Protein AF-A0A9D4FKH2-F1 (afdb_monomer_lite)

Organism: Dreissena polymorpha (NCBI:txid45954)

Secondary structure (DSSP, 8-state):
---TTEEEEEHHHHTTTS-HHHHHHHHHHHHHHHHHH-TT-EEEEE-GGGS-GGG----SEETTEE-TTSEEEEE------

Radius of gyration: 12.66 Å; chains: 1; bounding box: 28×26×40 Å

Sequence (81 aa):
MQSKYVHFISTSKDFSEDLVSTKKMKLRERIEKAVRICQRSLFIIDQIDKMSSVVLDYHGYVDGVDSRKAVFIFLRHLGPT

pLDDT: mean 80.28, std 11.68, range [51.31, 94.38]

Foldseek 3Di:
DPDPLEAEAELCPNPVPHDLVVSLVVVLVVLQVSCVVPLAREYEYEQCVVHDPVSPPPPCDRVNGRNVNYHYHYYHDDDDD

InterPro domains:
  IPR010448 Torsin [PTHR10760] (1-79)

Structure (mmCIF, N/CA/C/O backbone):
data_AF-A0A9D4FKH2-F1
#
_entry.id   AF-A0A9D4FKH2-F1
#
loop_
_atom_site.group_PDB
_atom_site.id
_atom_site.type_symbol
_atom_site.label_atom_id
_atom_site.label_alt_id
_atom_site.label_comp_id
_atom_site.label_asym_id
_atom_site.label_entity_id
_atom_site.label_seq_id
_atom_site.pdbx_PDB_ins_code
_atom_site.Cartn_x
_atom_site.Cartn_y
_atom_site.Cartn_z
_atom_site.occupancy
_atom_site.B_iso_or_equiv
_atom_site.auth_seq_id
_atom_site.auth_comp_id
_atom_site.auth_asym_id
_atom_site.auth_atom_id
_atom_site.pdbx_PDB_model_num
ATOM 1 N N . MET A 1 1 ? -8.717 13.240 -7.215 1.00 55.34 1 MET A N 1
ATOM 2 C CA . MET A 1 1 ? -9.347 12.559 -6.057 1.00 55.34 1 MET A CA 1
ATOM 3 C C . MET A 1 1 ? -8.839 13.218 -4.780 1.00 55.34 1 MET A C 1
ATOM 5 O O . MET A 1 1 ? -7.638 13.208 -4.580 1.00 55.34 1 MET A O 1
ATOM 9 N N . GLN A 1 2 ? -9.706 13.822 -3.958 1.00 77.81 2 GLN A N 1
ATOM 10 C CA . GLN A 1 2 ? -9.318 14.536 -2.719 1.00 77.81 2 GLN A CA 1
ATOM 11 C C . GLN A 1 2 ? -9.757 13.811 -1.427 1.00 77.81 2 GLN A C 1
ATOM 13 O O . GLN A 1 2 ? -9.836 14.412 -0.361 1.00 77.81 2 GLN A O 1
ATOM 18 N N . SER A 1 3 ? -10.063 12.512 -1.493 1.00 90.25 3 SER A N 1
ATOM 19 C CA . SER A 1 3 ? -10.422 11.749 -0.290 1.00 90.25 3 SER A CA 1
ATOM 20 C C . SER A 1 3 ? -9.178 11.384 0.519 1.00 90.25 3 SER A C 1
ATOM 22 O O . SER A 1 3 ? -8.221 10.845 -0.030 1.00 90.25 3 SER A O 1
ATOM 24 N N . LYS A 1 4 ? -9.238 11.580 1.841 1.00 90.19 4 LYS A N 1
ATOM 25 C CA . LYS A 1 4 ? -8.195 11.163 2.800 1.00 90.19 4 LYS A CA 1
ATOM 26 C C . LYS A 1 4 ? -7.944 9.649 2.854 1.00 90.19 4 LYS A C 1
ATOM 28 O O . LYS A 1 4 ? -6.948 9.229 3.427 1.00 90.19 4 LYS A O 1
ATOM 33 N N . TYR A 1 5 ? -8.848 8.852 2.283 1.00 94.00 5 TYR A N 1
ATOM 34 C CA . TYR A 1 5 ? -8.764 7.387 2.225 1.00 94.00 5 TYR A CA 1
ATOM 35 C C . TYR A 1 5 ? -8.352 6.871 0.843 1.00 94.00 5 TYR A C 1
ATOM 37 O O . TYR A 1 5 ? -8.401 5.671 0.588 1.00 94.00 5 TYR A O 1
ATOM 45 N N . VAL A 1 6 ? -8.015 7.782 -0.072 1.00 94.38 6 VAL A N 1
ATOM 46 C CA . VAL A 1 6 ? -7.488 7.464 -1.394 1.00 94.38 6 VAL A CA 1
ATOM 47 C C . VAL A 1 6 ? -6.019 7.850 -1.411 1.00 94.38 6 VAL A C 1
ATOM 49 O O . VAL A 1 6 ? -5.670 9.022 -1.287 1.00 94.38 6 VAL A O 1
ATOM 52 N N . HIS A 1 7 ? -5.161 6.861 -1.612 1.00 92.75 7 HIS A N 1
ATOM 53 C CA . HIS A 1 7 ? -3.718 7.019 -1.614 1.00 92.75 7 HIS A CA 1
ATOM 54 C C . HIS A 1 7 ? -3.187 6.724 -3.011 1.00 92.75 7 HIS A C 1
ATOM 56 O O . HIS A 1 7 ? -3.119 5.572 -3.431 1.00 92.75 7 HIS A O 1
ATOM 62 N N . PHE A 1 8 ? -2.810 7.778 -3.730 1.00 92.00 8 PHE A N 1
ATOM 63 C CA . PHE A 1 8 ? -2.051 7.649 -4.967 1.00 92.00 8 PHE A CA 1
ATOM 64 C C . PHE A 1 8 ? -0.560 7.583 -4.633 1.00 92.00 8 PHE A C 1
ATOM 66 O O . PHE A 1 8 ? -0.062 8.418 -3.874 1.00 92.00 8 PHE A O 1
ATOM 73 N N . ILE A 1 9 ? 0.125 6.574 -5.160 1.00 89.31 9 ILE A N 1
ATOM 74 C CA . ILE A 1 9 ? 1.538 6.299 -4.910 1.00 89.31 9 ILE A CA 1
ATOM 75 C C . ILE A 1 9 ? 2.201 6.054 -6.262 1.00 89.31 9 ILE A C 1
ATOM 77 O O . ILE A 1 9 ? 1.875 5.092 -6.948 1.00 89.31 9 ILE A O 1
ATOM 81 N N . SER A 1 10 ? 3.145 6.903 -6.645 1.00 87.81 10 SER A N 1
ATOM 82 C CA . SER A 1 10 ? 3.962 6.732 -7.842 1.00 87.81 10 SER A CA 1
ATOM 83 C C . SER A 1 10 ? 5.349 6.274 -7.421 1.00 87.81 10 SER A C 1
ATOM 85 O O . SER A 1 10 ? 6.122 7.042 -6.853 1.00 87.81 10 SER A O 1
ATOM 87 N N . THR A 1 11 ? 5.684 5.014 -7.693 1.00 78.38 11 THR A N 1
ATOM 88 C CA . THR A 1 11 ? 6.908 4.380 -7.168 1.00 78.38 11 THR A CA 1
ATOM 89 C C . THR A 1 11 ? 8.189 5.098 -7.605 1.00 78.38 11 THR A C 1
ATOM 91 O O . THR A 1 11 ? 9.182 5.108 -6.877 1.00 78.38 11 THR A O 1
ATOM 94 N N . SER A 1 12 ? 8.167 5.726 -8.782 1.00 76.69 12 SER A N 1
ATOM 95 C CA . SER A 1 12 ? 9.284 6.493 -9.325 1.00 76.69 12 SER A CA 1
ATOM 96 C C . SER A 1 12 ? 9.405 7.899 -8.765 1.00 76.69 12 SER A C 1
ATOM 98 O O . SER A 1 12 ? 10.503 8.435 -8.818 1.00 76.69 12 SER A O 1
ATOM 100 N N . LYS A 1 13 ? 8.321 8.500 -8.262 1.00 82.50 13 LYS A N 1
ATOM 101 C CA . LYS A 1 13 ? 8.327 9.862 -7.708 1.00 82.50 13 LYS A CA 1
ATOM 102 C C . LYS A 1 13 ? 8.413 9.853 -6.190 1.00 82.50 13 LYS A C 1
ATOM 104 O O . LYS A 1 13 ? 9.251 10.544 -5.632 1.00 82.50 13 LYS A O 1
ATOM 109 N N . ASP A 1 14 ? 7.573 9.056 -5.531 1.00 78.56 14 ASP A N 1
ATOM 110 C CA . ASP A 1 14 ? 7.528 8.958 -4.068 1.00 78.56 14 ASP A CA 1
ATOM 111 C C . ASP A 1 14 ? 8.794 8.301 -3.492 1.00 78.56 14 ASP A C 1
ATOM 113 O O . ASP A 1 14 ? 9.113 8.514 -2.324 1.00 78.56 14 ASP A O 1
ATOM 117 N N . PHE A 1 15 ? 9.513 7.508 -4.298 1.00 79.19 15 PHE A N 1
ATOM 118 C CA . PHE A 1 15 ? 10.682 6.740 -3.861 1.00 79.19 15 PHE A CA 1
ATOM 119 C C . PHE A 1 15 ? 11.832 6.758 -4.886 1.00 79.19 15 PHE A C 1
ATOM 121 O O . PHE A 1 15 ? 12.531 5.757 -5.043 1.00 79.19 15 PHE A O 1
ATOM 128 N N . SER A 1 16 ? 12.010 7.839 -5.654 1.00 71.81 16 SER A N 1
ATOM 129 C CA . SER A 1 16 ? 13.004 7.934 -6.746 1.00 71.81 16 SER A CA 1
ATOM 130 C C . SER A 1 16 ? 14.417 7.507 -6.326 1.00 71.81 16 SER A C 1
ATOM 132 O O . SER A 1 16 ? 15.021 6.680 -7.008 1.00 71.81 16 SER A O 1
ATOM 134 N N . GLU A 1 17 ? 14.900 8.009 -5.189 1.00 75.06 17 GLU A N 1
ATOM 135 C CA . GLU A 1 17 ? 16.298 7.886 -4.730 1.00 75.06 17 GLU A CA 1
ATOM 136 C C . GLU A 1 17 ? 16.560 6.704 -3.786 1.00 75.06 17 GLU A C 1
ATOM 138 O O . GLU A 1 17 ? 17.685 6.463 -3.356 1.00 75.06 17 GLU A O 1
ATOM 143 N N . ASP A 1 18 ? 15.523 5.945 -3.451 1.00 74.25 18 ASP A N 1
ATOM 144 C CA . ASP A 1 18 ? 15.624 4.886 -2.456 1.00 74.25 18 ASP A CA 1
ATOM 145 C C . ASP A 1 18 ? 16.195 3.583 -3.044 1.00 74.25 18 ASP A C 1
ATOM 147 O O . ASP A 1 18 ? 15.887 3.180 -4.168 1.00 74.25 18 ASP A O 1
ATOM 151 N N . LEU A 1 19 ? 16.960 2.842 -2.241 1.00 77.12 19 LEU A N 1
ATOM 152 C CA . LEU A 1 19 ? 17.266 1.436 -2.522 1.00 77.12 19 LEU A CA 1
ATOM 153 C C . LEU A 1 19 ? 15.972 0.609 -2.553 1.00 77.12 19 LEU A C 1
ATOM 155 O O . LEU A 1 19 ? 15.020 0.904 -1.831 1.00 77.12 19 LEU A O 1
ATOM 159 N N . VAL A 1 20 ? 15.937 -0.467 -3.346 1.00 73.69 20 VAL A N 1
ATOM 160 C CA . VAL A 1 20 ? 14.743 -1.326 -3.524 1.00 73.69 20 VAL A CA 1
ATOM 161 C C . VAL A 1 20 ? 14.149 -1.798 -2.186 1.00 73.69 20 VAL A C 1
ATOM 163 O O . VAL A 1 20 ? 12.928 -1.800 -2.017 1.00 73.69 20 VAL A O 1
ATOM 166 N N . SER A 1 21 ? 14.997 -2.147 -1.213 1.00 74.00 21 SER A N 1
ATOM 167 C CA . SER A 1 21 ? 14.587 -2.524 0.147 1.00 74.00 21 SER A CA 1
ATOM 168 C C . SER A 1 21 ? 13.903 -1.374 0.896 1.00 74.00 21 SER A C 1
ATOM 170 O O . SER A 1 21 ? 12.857 -1.573 1.515 1.00 74.00 21 SER A O 1
ATOM 172 N N . THR A 1 22 ? 14.437 -0.159 0.783 1.00 81.25 22 THR A N 1
ATOM 173 C CA . THR A 1 22 ? 13.878 1.055 1.388 1.00 81.25 22 THR A CA 1
ATOM 174 C C . THR A 1 22 ? 12.535 1.432 0.759 1.00 81.25 22 THR A C 1
ATOM 176 O O . THR A 1 22 ? 11.598 1.755 1.490 1.00 81.25 22 THR A O 1
ATOM 179 N N . LYS A 1 23 ? 12.386 1.304 -0.572 1.00 78.75 23 LYS A N 1
ATOM 180 C CA . LYS A 1 23 ? 11.096 1.516 -1.265 1.00 78.75 23 LYS A CA 1
ATOM 181 C C . LYS A 1 23 ? 10.013 0.594 -0.713 1.00 78.75 23 LYS A C 1
ATOM 183 O O . LYS A 1 23 ? 8.902 1.035 -0.424 1.00 78.75 23 LYS A O 1
ATOM 188 N N . LYS A 1 24 ? 10.355 -0.688 -0.532 1.00 78.94 24 LYS A N 1
ATOM 189 C CA . LYS A 1 24 ? 9.455 -1.702 0.034 1.00 78.94 24 LYS A CA 1
ATOM 190 C C .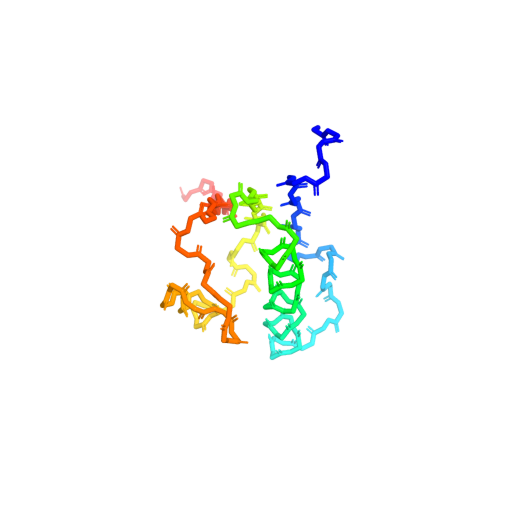 LYS A 1 24 ? 9.012 -1.323 1.445 1.00 78.94 24 LYS A C 1
ATOM 192 O O . LYS A 1 24 ? 7.818 -1.347 1.724 1.00 78.94 24 LYS A O 1
ATOM 197 N N . MET A 1 25 ? 9.952 -0.958 2.313 1.00 83.62 25 MET A N 1
ATOM 198 C CA . MET A 1 25 ? 9.658 -0.586 3.699 1.00 83.62 25 MET A CA 1
ATOM 199 C C . MET A 1 25 ? 8.733 0.636 3.778 1.00 83.62 25 MET A C 1
ATOM 201 O O . MET A 1 25 ? 7.692 0.570 4.427 1.00 83.62 25 MET A O 1
ATOM 205 N N . LYS A 1 26 ? 9.048 1.714 3.049 1.00 86.12 26 LYS A N 1
ATOM 206 C CA . LYS A 1 26 ? 8.230 2.939 3.046 1.00 86.12 26 LYS A CA 1
ATOM 207 C C . LYS A 1 26 ? 6.820 2.702 2.501 1.00 86.12 26 LYS A C 1
ATOM 209 O O . LYS A 1 26 ? 5.856 3.273 3.010 1.00 86.12 26 LYS A O 1
ATOM 214 N N . LEU A 1 27 ? 6.677 1.852 1.480 1.00 86.25 27 LEU A N 1
ATOM 215 C CA . LEU A 1 27 ? 5.366 1.474 0.953 1.00 86.25 27 LEU A CA 1
ATOM 216 C C . LEU A 1 27 ? 4.530 0.730 2.006 1.00 86.25 27 LEU A C 1
ATOM 218 O O . LEU A 1 27 ? 3.361 1.067 2.198 1.00 86.25 27 LEU A O 1
ATOM 222 N N . ARG A 1 28 ? 5.130 -0.242 2.708 1.00 85.62 28 ARG A N 1
ATOM 223 C CA . ARG A 1 28 ? 4.454 -1.010 3.766 1.00 85.62 28 ARG A CA 1
ATOM 224 C C . ARG A 1 28 ? 4.012 -0.113 4.915 1.00 85.62 28 ARG A C 1
ATOM 226 O O . ARG A 1 28 ? 2.838 -0.141 5.268 1.00 85.62 28 ARG A O 1
ATOM 233 N N . GLU A 1 29 ? 4.894 0.759 5.393 1.00 88.06 29 GLU A N 1
ATOM 234 C CA . GLU A 1 29 ? 4.589 1.716 6.461 1.00 88.06 29 GLU A CA 1
ATOM 235 C C . GLU A 1 29 ? 3.441 2.667 6.069 1.00 88.06 29 GLU A C 1
ATOM 237 O O . GLU A 1 29 ? 2.549 2.962 6.869 1.00 88.06 29 GLU A O 1
ATOM 242 N N . ARG A 1 30 ? 3.415 3.135 4.813 1.00 89.50 30 ARG A N 1
ATOM 243 C CA . ARG A 1 30 ? 2.345 4.013 4.309 1.00 89.50 30 ARG A CA 1
ATOM 244 C C . ARG A 1 30 ? 0.992 3.301 4.286 1.00 89.50 30 ARG A C 1
ATOM 246 O O . ARG A 1 30 ? -0.019 3.912 4.636 1.00 89.50 30 ARG A O 1
ATOM 253 N N . ILE A 1 31 ? 0.970 2.024 3.911 1.00 89.25 31 ILE A N 1
ATOM 254 C CA . ILE A 1 31 ? -0.245 1.200 3.908 1.00 89.25 31 ILE A CA 1
ATOM 255 C C . ILE A 1 31 ? -0.688 0.889 5.330 1.00 89.25 31 ILE A C 1
ATOM 257 O O . ILE A 1 31 ? -1.851 1.101 5.652 1.00 89.25 31 ILE A O 1
ATOM 261 N N . GLU A 1 32 ? 0.226 0.465 6.197 1.00 89.81 32 GLU A N 1
ATOM 262 C CA . GLU A 1 32 ? -0.035 0.196 7.611 1.00 89.81 32 GLU A CA 1
ATOM 263 C C . GLU A 1 32 ? -0.691 1.406 8.292 1.00 89.81 32 GLU A C 1
ATOM 265 O O . GLU A 1 32 ? -1.770 1.288 8.881 1.00 89.81 32 GLU A O 1
ATOM 270 N N . LYS A 1 33 ? -0.091 2.596 8.149 1.00 91.56 33 LYS A N 1
ATOM 271 C CA . LYS A 1 33 ? -0.613 3.850 8.712 1.00 91.56 33 LYS A CA 1
ATOM 272 C C . LYS A 1 33 ? -2.014 4.174 8.195 1.00 91.56 33 LYS A C 1
ATOM 274 O O . LYS A 1 33 ? -2.891 4.526 8.980 1.00 91.56 33 LYS A O 1
ATOM 279 N N . ALA A 1 34 ? -2.245 4.034 6.892 1.00 92.88 34 ALA A N 1
ATOM 280 C CA . ALA A 1 34 ? -3.542 4.312 6.282 1.00 92.88 34 ALA A CA 1
ATOM 281 C C . ALA A 1 34 ? -4.619 3.289 6.685 1.00 92.88 34 ALA A C 1
ATOM 283 O O . ALA A 1 34 ? -5.728 3.676 7.048 1.00 92.88 34 ALA A O 1
ATOM 284 N N . VAL A 1 35 ? -4.294 1.994 6.697 1.00 91.81 35 VAL A N 1
ATOM 285 C CA . VAL A 1 35 ? -5.223 0.913 7.064 1.00 91.81 35 VAL A CA 1
ATOM 286 C C . VAL A 1 35 ? -5.589 0.973 8.549 1.00 91.81 35 VAL A C 1
ATOM 288 O O . VAL A 1 35 ? -6.748 0.732 8.892 1.00 91.81 35 VAL A O 1
ATOM 291 N N . ARG A 1 36 ? -4.655 1.379 9.425 1.00 91.56 36 ARG A N 1
ATOM 292 C CA . ARG A 1 36 ? -4.945 1.669 10.842 1.00 91.56 36 ARG A CA 1
ATOM 293 C C . ARG A 1 36 ? -6.001 2.758 11.017 1.00 91.56 36 ARG A C 1
ATOM 295 O O . ARG A 1 36 ? -6.800 2.677 11.944 1.00 91.56 36 ARG A O 1
ATOM 302 N N . ILE A 1 37 ? -6.021 3.754 10.132 1.00 93.62 37 ILE A N 1
ATOM 303 C CA . ILE A 1 37 ? -7.024 4.827 10.145 1.00 93.62 37 ILE A CA 1
ATOM 304 C C . ILE A 1 37 ? -8.327 4.359 9.481 1.00 93.62 37 ILE A C 1
ATOM 306 O O . ILE A 1 37 ? -9.418 4.659 9.964 1.00 93.62 37 ILE A O 1
ATOM 310 N N . CYS A 1 38 ? -8.235 3.645 8.357 1.00 94.00 38 CYS A N 1
ATOM 311 C CA . CYS A 1 38 ? -9.382 3.132 7.619 1.00 94.00 38 CYS A CA 1
ATOM 312 C C . CYS A 1 38 ? -9.035 1.837 6.882 1.00 94.00 38 CYS A C 1
ATOM 314 O O . CYS A 1 38 ? -8.334 1.839 5.868 1.00 94.00 38 CYS A O 1
ATOM 316 N N . GLN A 1 39 ? -9.632 0.730 7.326 1.00 92.06 39 GLN A N 1
ATOM 317 C CA . GLN A 1 39 ? -9.420 -0.589 6.723 1.00 92.06 39 GLN A CA 1
ATOM 318 C C . GLN A 1 39 ? -9.889 -0.693 5.265 1.00 92.06 39 GLN A C 1
ATOM 320 O O . GLN A 1 39 ? -9.484 -1.616 4.574 1.00 92.06 39 GLN A O 1
ATOM 325 N N . ARG A 1 40 ? -10.747 0.225 4.797 1.00 93.69 40 ARG A N 1
ATOM 326 C CA . ARG A 1 40 ? -11.277 0.269 3.421 1.00 93.69 40 ARG A CA 1
ATOM 327 C C . ARG A 1 40 ? -10.580 1.316 2.546 1.00 93.69 40 ARG A C 1
ATOM 329 O O . ARG A 1 40 ? -11.160 1.790 1.572 1.00 93.69 40 ARG A O 1
ATOM 336 N N . SER A 1 41 ? -9.371 1.723 2.923 1.00 94.38 41 SER A N 1
ATOM 337 C CA . SER A 1 41 ? -8.576 2.657 2.127 1.00 94.38 41 SER A CA 1
ATOM 338 C C . SER A 1 41 ? -8.289 2.086 0.733 1.00 94.38 41 SER A C 1
ATOM 340 O O . SER A 1 41 ? -8.091 0.880 0.567 1.00 94.38 41 SER A O 1
ATOM 342 N N . LEU A 1 42 ? -8.284 2.968 -0.265 1.00 93.50 42 LEU A N 1
ATOM 343 C CA . LEU A 1 42 ? -7.960 2.663 -1.653 1.00 93.50 42 LEU A CA 1
ATOM 344 C C . LEU A 1 42 ? -6.521 3.090 -1.937 1.00 93.50 42 LEU A C 1
ATOM 346 O O . LEU A 1 42 ? -6.177 4.259 -1.765 1.00 93.50 42 LEU A O 1
ATOM 350 N N . PHE A 1 43 ? -5.710 2.167 -2.435 1.00 92.0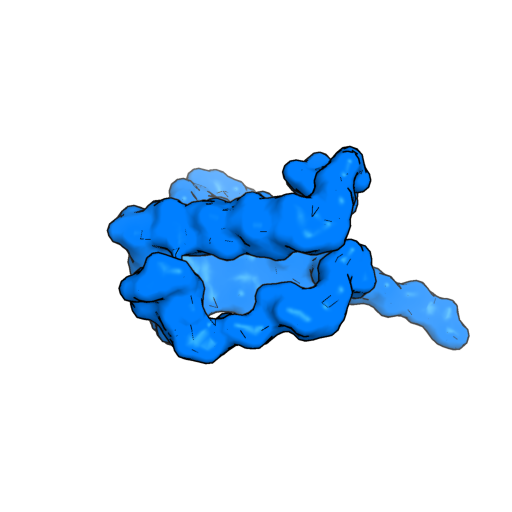0 43 PHE A N 1
ATOM 351 C CA . PHE A 1 43 ? -4.336 2.410 -2.852 1.00 92.00 43 PHE A CA 1
ATOM 352 C C . PHE A 1 43 ? -4.230 2.267 -4.367 1.00 92.00 43 PHE A C 1
ATOM 354 O O . PHE A 1 43 ? -4.548 1.217 -4.916 1.00 92.00 43 PHE A O 1
ATOM 361 N N . ILE A 1 44 ? -3.777 3.321 -5.041 1.00 92.00 44 ILE A N 1
ATOM 362 C CA . ILE A 1 44 ? -3.477 3.320 -6.474 1.00 92.00 44 ILE A CA 1
ATOM 363 C C . ILE A 1 44 ? -1.964 3.429 -6.599 1.00 92.00 44 ILE A C 1
ATOM 365 O O . ILE A 1 44 ? -1.398 4.473 -6.276 1.00 92.00 44 ILE A O 1
ATOM 369 N N . ILE A 1 45 ? -1.317 2.345 -7.016 1.00 89.38 45 ILE A N 1
ATOM 370 C CA . ILE A 1 45 ? 0.139 2.254 -7.101 1.00 89.38 45 ILE A CA 1
ATOM 371 C C . ILE A 1 45 ? 0.542 2.238 -8.571 1.00 89.38 45 ILE A C 1
ATOM 373 O O . ILE A 1 45 ? 0.289 1.271 -9.286 1.00 89.38 45 ILE A O 1
ATOM 377 N N . ASP A 1 46 ? 1.166 3.326 -9.003 1.00 87.69 46 ASP A N 1
ATOM 378 C CA . ASP A 1 46 ? 1.625 3.554 -10.364 1.00 87.69 46 ASP A CA 1
ATOM 379 C C . ASP A 1 46 ? 3.097 3.174 -10.553 1.00 87.69 46 ASP A C 1
ATOM 381 O O . ASP A 1 46 ? 3.923 3.330 -9.649 1.00 87.69 46 ASP A O 1
ATOM 385 N N . GLN A 1 47 ? 3.420 2.695 -11.754 1.00 80.94 47 GLN A N 1
ATOM 386 C CA . GLN A 1 47 ? 4.728 2.171 -12.152 1.00 80.94 47 GLN A CA 1
ATOM 387 C C . GLN A 1 47 ? 5.201 1.027 -11.252 1.00 80.94 47 GLN A C 1
ATOM 389 O O . GLN A 1 47 ? 6.338 0.998 -10.769 1.00 80.94 47 GLN A O 1
ATOM 394 N N . ILE A 1 48 ? 4.312 0.067 -10.993 1.00 76.62 48 ILE A N 1
ATOM 395 C CA . ILE A 1 48 ? 4.633 -1.087 -10.146 1.00 76.62 48 ILE A CA 1
ATOM 396 C C . ILE A 1 48 ? 5.769 -1.950 -10.725 1.00 76.62 48 ILE A C 1
ATOM 398 O O . ILE A 1 48 ? 6.456 -2.631 -9.978 1.00 76.62 48 ILE A O 1
ATOM 402 N N . ASP A 1 49 ? 6.016 -1.895 -12.038 1.00 68.62 49 ASP A N 1
ATOM 403 C CA . ASP A 1 49 ? 7.171 -2.501 -12.720 1.00 68.62 49 ASP A CA 1
ATOM 404 C C . ASP A 1 49 ? 8.527 -2.054 -12.170 1.00 68.62 49 ASP A C 1
ATOM 406 O O . ASP A 1 49 ? 9.480 -2.829 -12.198 1.00 68.62 49 ASP A O 1
ATOM 410 N N . LYS A 1 50 ? 8.609 -0.838 -11.624 1.00 69.69 50 LYS A N 1
ATOM 411 C CA . LYS A 1 50 ? 9.827 -0.324 -10.988 1.00 69.69 50 LYS A CA 1
ATOM 412 C C . LYS A 1 50 ? 10.012 -0.824 -9.557 1.00 69.69 50 LYS A C 1
ATOM 414 O O . LYS A 1 50 ? 11.034 -0.535 -8.936 1.00 69.69 50 LYS A O 1
ATOM 419 N N . MET A 1 51 ? 9.042 -1.564 -9.022 1.00 66.50 51 MET A N 1
ATOM 420 C CA . MET A 1 51 ? 9.202 -2.337 -7.800 1.00 66.50 51 MET A CA 1
ATOM 421 C C . MET A 1 51 ? 9.451 -3.806 -8.146 1.00 66.50 51 MET A C 1
ATOM 423 O O . MET A 1 51 ? 8.804 -4.385 -9.014 1.00 66.50 51 MET A O 1
ATOM 427 N N . SER A 1 52 ? 10.409 -4.418 -7.448 1.00 61.72 52 SER A N 1
ATOM 428 C CA . SER A 1 52 ? 10.666 -5.857 -7.555 1.00 61.72 52 SER A CA 1
ATOM 429 C C . SER A 1 52 ? 9.382 -6.650 -7.266 1.00 61.72 52 SER A C 1
ATOM 431 O O . SER A 1 52 ? 8.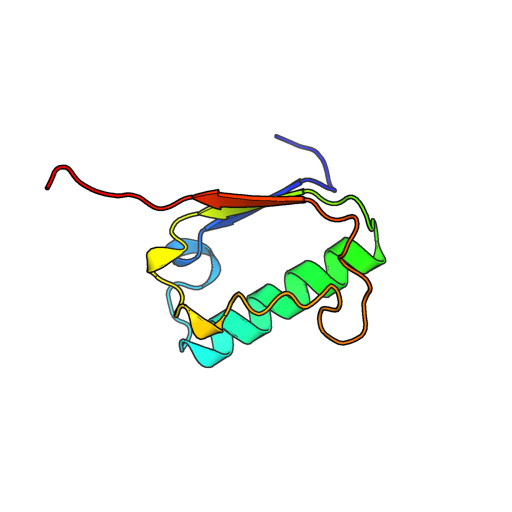637 -6.312 -6.344 1.00 61.72 52 SER A O 1
ATOM 433 N N 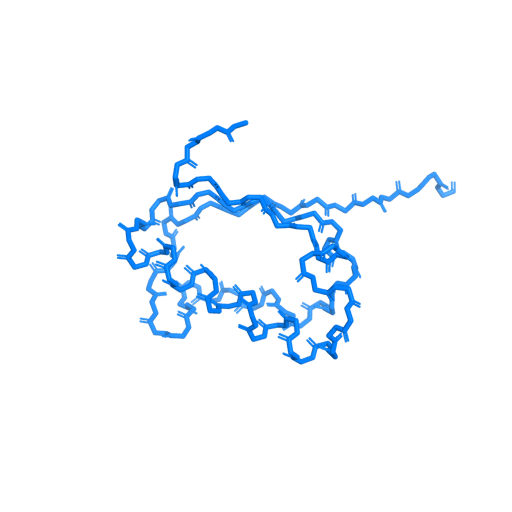. SER A 1 53 ? 9.126 -7.723 -8.024 1.00 56.12 53 SER A N 1
ATOM 434 C CA . SER A 1 53 ? 7.949 -8.602 -7.881 1.00 56.12 53 SER A CA 1
ATOM 435 C C . SER A 1 53 ? 7.757 -9.150 -6.458 1.00 56.12 53 SER A C 1
ATOM 437 O O . SER A 1 53 ? 6.640 -9.460 -6.057 1.00 56.12 53 SER A O 1
ATOM 439 N N . VAL A 1 54 ? 8.825 -9.183 -5.656 1.00 51.31 54 VAL A N 1
ATOM 440 C CA . VAL A 1 54 ? 8.861 -9.652 -4.257 1.00 51.31 54 VAL A CA 1
ATOM 441 C C . VAL A 1 54 ? 8.272 -8.628 -3.259 1.00 51.31 54 VAL A C 1
ATOM 443 O O . VAL A 1 54 ? 8.235 -8.849 -2.044 1.00 51.31 54 VAL A O 1
ATOM 446 N N . VAL A 1 55 ? 7.840 -7.453 -3.725 1.00 56.62 55 VAL A N 1
ATOM 447 C CA . VAL A 1 55 ? 7.246 -6.402 -2.878 1.00 56.62 55 VAL A CA 1
ATOM 448 C C . VAL A 1 55 ? 5.759 -6.658 -2.588 1.00 56.62 55 VAL A C 1
ATOM 450 O O . VAL A 1 55 ? 5.253 -6.186 -1.572 1.00 56.62 55 VAL A O 1
ATOM 453 N N . LEU A 1 56 ? 5.078 -7.440 -3.430 1.00 58.47 56 LEU A N 1
ATOM 454 C CA . LEU A 1 56 ? 3.618 -7.598 -3.436 1.00 58.47 56 LEU A CA 1
ATOM 455 C C . LEU A 1 56 ? 3.093 -8.825 -2.690 1.00 58.47 56 LEU A C 1
ATOM 457 O O . LEU A 1 56 ? 1.963 -9.243 -2.931 1.00 58.47 56 LEU A O 1
ATOM 461 N N . ASP A 1 57 ? 3.872 -9.379 -1.768 1.00 61.50 57 ASP A N 1
ATOM 462 C CA . ASP A 1 57 ? 3.410 -10.479 -0.924 1.00 61.50 57 ASP A CA 1
ATOM 463 C C . ASP A 1 57 ? 2.443 -9.957 0.164 1.00 61.50 57 ASP A C 1
ATOM 465 O O . ASP A 1 57 ? 2.761 -9.864 1.352 1.00 61.50 57 ASP A O 1
ATOM 469 N N . TYR A 1 58 ? 1.277 -9.471 -0.277 1.00 60.78 58 TYR A N 1
ATOM 470 C CA . TYR A 1 58 ? 0.193 -8.956 0.557 1.00 60.78 58 TYR A CA 1
ATOM 471 C C . TYR A 1 58 ? -0.653 -10.127 1.046 1.00 60.78 58 TYR A C 1
ATOM 473 O O . TYR A 1 58 ? -1.778 -10.349 0.600 1.00 60.78 58 TYR A O 1
ATOM 481 N N . HIS A 1 59 ? -0.126 -10.873 2.010 1.00 60.44 59 HIS A N 1
ATOM 482 C CA . HIS A 1 59 ? -0.862 -11.923 2.707 1.00 60.44 59 HIS A CA 1
ATOM 483 C C . HIS A 1 59 ? -1.878 -11.351 3.705 1.00 60.44 59 HIS A C 1
ATOM 485 O O . HIS A 1 59 ? -1.845 -11.683 4.882 1.00 60.44 59 HIS A O 1
ATOM 491 N N . GLY A 1 60 ? -2.765 -10.445 3.279 1.00 61.16 60 GLY A N 1
ATOM 492 C CA . GLY A 1 60 ? -3.840 -9.871 4.102 1.00 61.16 60 GLY A CA 1
ATOM 493 C C . GLY A 1 60 ? -3.394 -9.056 5.326 1.00 61.16 60 GLY A C 1
ATOM 494 O O . GLY A 1 60 ? -4.150 -8.215 5.794 1.00 61.16 60 GLY A O 1
ATOM 495 N N . TYR A 1 61 ? -2.164 -9.225 5.800 1.00 62.56 61 TYR A N 1
ATOM 496 C CA . TYR A 1 61 ? -1.544 -8.554 6.922 1.00 62.56 61 TYR A CA 1
ATOM 497 C C . TYR A 1 61 ? -0.294 -7.833 6.433 1.00 62.56 61 TYR A C 1
ATOM 499 O O . TYR A 1 61 ? 0.642 -8.446 5.919 1.00 62.56 61 TYR A O 1
ATOM 507 N N . VAL A 1 62 ? -0.282 -6.517 6.612 1.00 70.62 62 VAL A N 1
ATOM 508 C CA . VAL A 1 62 ? 0.906 -5.687 6.408 1.00 70.62 62 VAL A CA 1
ATOM 509 C C . VAL A 1 62 ? 1.378 -5.284 7.791 1.00 70.62 62 VAL A C 1
ATOM 511 O O . VAL A 1 62 ? 0.665 -4.578 8.497 1.00 70.62 62 VAL A O 1
ATOM 514 N N . ASP A 1 63 ? 2.530 -5.813 8.197 1.00 70.25 63 ASP A N 1
ATOM 515 C CA . ASP A 1 63 ? 3.205 -5.503 9.463 1.00 70.25 63 ASP A CA 1
ATOM 516 C C . ASP A 1 63 ? 2.259 -5.581 10.685 1.00 70.25 63 ASP A C 1
ATOM 518 O O . ASP A 1 63 ? 2.211 -4.716 11.554 1.00 70.25 63 ASP A O 1
ATOM 522 N N . GLY A 1 64 ? 1.451 -6.651 10.724 1.00 73.31 64 GLY A N 1
ATOM 523 C CA . GLY A 1 64 ? 0.492 -6.937 11.800 1.00 73.31 64 GLY A CA 1
ATOM 524 C C . GLY A 1 64 ? -0.886 -6.282 11.643 1.00 73.31 64 GLY A C 1
ATOM 525 O O . GLY A 1 64 ? -1.770 -6.533 12.460 1.00 73.31 64 GLY A O 1
ATOM 526 N N . VAL A 1 65 ? -1.115 -5.489 10.592 1.00 79.62 65 VAL A N 1
ATOM 527 C CA . VAL A 1 65 ? -2.397 -4.814 10.335 1.00 79.62 65 VAL A CA 1
ATOM 528 C C . VAL A 1 65 ? -3.201 -5.542 9.260 1.00 79.62 65 VAL A C 1
ATOM 530 O O . VAL A 1 65 ? -2.716 -5.751 8.149 1.00 79.62 65 VAL A O 1
ATOM 533 N N . ASP A 1 66 ? -4.455 -5.881 9.578 1.00 83.94 66 ASP A N 1
ATOM 534 C CA . ASP A 1 66 ? -5.392 -6.510 8.640 1.00 83.94 66 ASP A CA 1
ATOM 535 C C . ASP A 1 66 ? -5.803 -5.533 7.526 1.00 83.94 66 ASP A C 1
ATOM 537 O O . ASP A 1 66 ? -6.599 -4.611 7.715 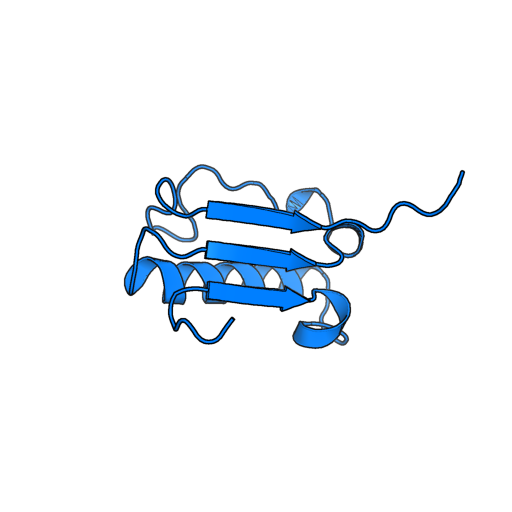1.00 83.94 66 ASP A O 1
ATOM 541 N N . SER A 1 67 ? -5.240 -5.772 6.349 1.00 85.50 67 SER A N 1
ATOM 542 C CA . SER A 1 67 ? -5.427 -5.030 5.104 1.00 85.50 67 SER A CA 1
ATOM 543 C C . SER A 1 67 ? -6.362 -5.739 4.119 1.00 85.50 67 SER A C 1
ATOM 545 O O . SER A 1 67 ? -6.554 -5.249 3.011 1.00 85.50 67 SER A O 1
ATOM 547 N N . ARG A 1 68 ? -7.009 -6.853 4.502 1.00 87.31 68 ARG A N 1
ATOM 548 C CA . ARG A 1 68 ? -7.880 -7.639 3.599 1.00 87.31 68 ARG A CA 1
ATOM 549 C C . ARG A 1 68 ? -9.090 -6.869 3.064 1.00 87.31 68 ARG A C 1
ATOM 551 O O . ARG A 1 68 ? -9.668 -7.265 2.060 1.00 87.31 68 ARG A O 1
ATOM 558 N N . LYS A 1 69 ? -9.504 -5.800 3.749 1.00 90.56 69 LYS A N 1
ATOM 559 C CA . LYS A 1 69 ? -10.616 -4.927 3.328 1.00 90.56 69 LYS A CA 1
ATOM 560 C C . LYS A 1 69 ? -10.162 -3.737 2.478 1.00 90.56 69 LYS A C 1
ATOM 5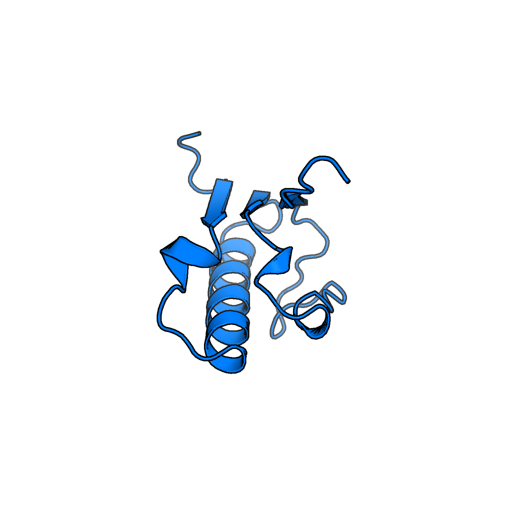62 O O . LYS A 1 69 ? -11.021 -3.003 1.986 1.00 90.56 69 LYS A O 1
ATOM 567 N N . ALA A 1 70 ? -8.855 -3.518 2.350 1.00 91.81 70 ALA A N 1
ATOM 568 C CA . ALA A 1 70 ? -8.315 -2.446 1.536 1.00 91.81 70 ALA A CA 1
ATOM 569 C C . ALA A 1 70 ? -8.374 -2.841 0.059 1.00 91.81 70 ALA A C 1
ATOM 571 O O . ALA A 1 70 ? -8.324 -4.020 -0.291 1.00 91.81 70 ALA A O 1
ATOM 572 N N . VAL A 1 71 ? -8.482 -1.840 -0.809 1.00 91.56 71 VAL A N 1
ATOM 573 C CA . VAL A 1 71 ? -8.494 -2.048 -2.258 1.00 91.56 71 VAL A CA 1
ATOM 574 C C . VAL A 1 71 ? -7.165 -1.577 -2.819 1.00 91.56 71 VAL A C 1
ATOM 576 O O . VAL A 1 71 ? -6.741 -0.456 -2.544 1.00 91.56 71 VAL A O 1
ATOM 579 N N . PHE A 1 72 ? -6.525 -2.419 -3.624 1.00 89.31 72 PHE A N 1
ATOM 580 C CA . PHE A 1 72 ? -5.265 -2.105 -4.286 1.00 89.31 72 PHE A CA 1
ATOM 581 C C . PHE A 1 72 ? -5.461 -2.138 -5.803 1.00 89.31 72 PHE A C 1
ATOM 583 O O . PHE A 1 72 ? -5.915 -3.138 -6.354 1.00 89.31 72 PHE A O 1
ATOM 590 N N . ILE A 1 73 ? -5.121 -1.039 -6.472 1.00 89.75 73 ILE A N 1
ATOM 591 C CA . ILE A 1 73 ? -5.094 -0.907 -7.929 1.00 89.75 73 ILE A CA 1
ATOM 592 C C . ILE A 1 73 ? -3.637 -0.717 -8.336 1.00 89.75 73 ILE A C 1
ATOM 594 O O . ILE A 1 73 ? -3.002 0.258 -7.934 1.00 89.75 73 ILE A O 1
ATOM 598 N N . PHE A 1 74 ? -3.112 -1.636 -9.141 1.00 87.38 74 PHE A N 1
ATOM 599 C CA . PHE A 1 74 ? -1.741 -1.579 -9.643 1.00 87.38 74 PHE A CA 1
ATOM 600 C C . PHE A 1 74 ? -1.741 -1.146 -11.105 1.00 87.38 74 PHE A C 1
ATOM 602 O O . PHE A 1 74 ? -2.411 -1.762 -11.933 1.00 87.38 74 PHE A O 1
ATOM 609 N N . LEU A 1 75 ? -0.976 -0.103 -11.420 1.00 87.50 75 LEU A N 1
ATOM 610 C CA . LEU A 1 75 ? -0.793 0.394 -12.777 1.00 87.50 75 LEU A CA 1
ATOM 611 C C . LEU A 1 75 ? 0.637 0.094 -13.231 1.00 87.50 75 LEU A C 1
ATOM 613 O O . LEU A 1 75 ? 1.615 0.364 -12.528 1.00 87.50 75 LEU A O 1
ATOM 617 N N . ARG A 1 76 ? 0.750 -0.490 -14.423 1.00 83.62 76 ARG A N 1
ATOM 618 C CA . ARG A 1 76 ? 2.008 -0.741 -15.126 1.00 83.62 76 ARG A CA 1
ATOM 619 C C . ARG A 1 76 ? 1.876 -0.174 -16.529 1.00 83.62 76 ARG A C 1
ATOM 621 O O . ARG A 1 76 ? 0.881 -0.425 -17.203 1.00 83.62 76 ARG A O 1
ATOM 628 N N . HIS A 1 77 ? 2.904 0.532 -16.976 1.00 79.38 77 HIS A N 1
ATOM 629 C CA . HIS A 1 77 ? 3.000 0.964 -18.361 1.00 79.38 77 HIS A CA 1
ATOM 630 C C . HIS A 1 77 ? 3.664 -0.152 -19.166 1.00 79.38 77 HIS A C 1
ATOM 632 O O . HIS A 1 77 ? 4.861 -0.392 -19.035 1.00 79.38 77 HIS A O 1
ATOM 638 N N . LEU A 1 78 ? 2.878 -0.860 -19.972 1.00 74.88 78 LEU A N 1
ATOM 639 C CA . LEU A 1 78 ? 3.397 -1.757 -20.998 1.00 74.88 78 LEU A CA 1
ATOM 640 C C . LEU A 1 78 ? 3.442 -0.944 -22.294 1.00 74.88 78 LEU A C 1
ATOM 642 O O . LEU A 1 78 ? 2.397 -0.533 -22.796 1.00 74.88 78 LEU A O 1
ATOM 646 N N . GLY A 1 79 ? 4.644 -0.624 -22.776 1.00 71.81 79 GLY A N 1
ATOM 647 C CA . GLY A 1 79 ? 4.797 -0.016 -24.099 1.00 71.81 79 GLY A CA 1
ATOM 648 C C . GLY A 1 79 ? 4.304 -0.966 -25.202 1.00 71.81 79 GLY A C 1
ATOM 649 O O . GLY A 1 79 ? 4.146 -2.160 -24.935 1.00 71.81 79 GLY A O 1
ATOM 650 N N . PRO A 1 80 ? 4.054 -0.470 -26.428 1.00 70.75 80 PRO A N 1
ATOM 651 C CA . PRO A 1 80 ? 3.787 -1.347 -27.562 1.00 70.75 80 PRO A CA 1
ATOM 652 C C . PRO A 1 80 ? 5.013 -2.242 -27.791 1.00 70.75 80 PRO A C 1
ATOM 654 O O . PRO A 1 80 ? 6.123 -1.736 -27.964 1.00 70.75 80 PRO A O 1
ATOM 657 N N . THR A 1 81 ? 4.804 -3.555 -27.696 1.00 58.72 81 THR A N 1
ATOM 658 C CA . THR A 1 81 ? 5.781 -4.603 -28.035 1.00 58.72 81 THR A CA 1
ATOM 659 C C . THR A 1 81 ? 6.021 -4.673 -29.529 1.00 58.72 81 THR A C 1
ATOM 661 O O . THR A 1 81 ? 5.004 -4.592 -30.257 1.00 58.72 81 THR A O 1
#